Protein AF-A0A2K9BE58-F1 (afdb_monomer_lite)

Sequence (81 aa):
MIRTHAGDKDGNGGFHMRFGLRKPSPLKSLSARTGGRATRAVKRALIPGYGRKGMGWLHPRRKLYDEMYRRTTFPFRDLFR

Radius of gyration: 15.57 Å; chains: 1; bounding box: 29×37×31 Å

Secondary structure (DSSP, 8-state):
-------------S-----EEE---HHHHHHHHTHHHHHHHHHHHHSTTTT-TTGGGGSHHHHHHHHHHHHHEEEGGGGG-

Foldseek 3Di:
DDPDPPDPCPDDPDPPQDAEEDDDDVVVVVCCVPVVVVVQVVCPVPPPPRPDPPPCVVPVVVVVSVVVSPVRYDYPVVVVD

Structure (mmCIF, N/CA/C/O backbone):
data_AF-A0A2K9BE58-F1
#
_entry.id   AF-A0A2K9BE58-F1
#
loop_
_atom_site.group_PDB
_atom_site.id
_atom_site.type_symbol
_atom_site.label_atom_id
_atom_site.label_alt_id
_atom_site.label_comp_id
_atom_site.label_asym_id
_atom_site.label_entity_id
_atom_site.label_seq_id
_atom_site.pdbx_PDB_ins_code
_atom_site.Cartn_x
_atom_site.Cartn_y
_atom_site.Cartn_z
_atom_site.occupancy
_atom_site.B_iso_or_equiv
_atom_site.auth_seq_id
_atom_site.auth_comp_id
_atom_site.auth_asym_id
_atom_site.auth_atom_id
_atom_site.pdbx_PDB_model_num
ATOM 1 N N . MET A 1 1 ? 6.566 -21.721 2.995 1.00 32.47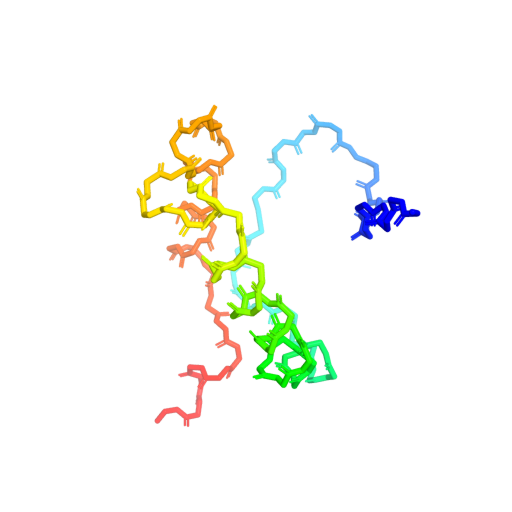 1 MET A N 1
ATOM 2 C CA . MET A 1 1 ? 7.711 -20.860 3.368 1.00 32.47 1 MET A CA 1
ATOM 3 C C . MET A 1 1 ? 7.240 -19.439 3.626 1.00 32.47 1 MET A C 1
ATOM 5 O O . MET A 1 1 ? 6.831 -18.728 2.713 1.00 32.47 1 MET A O 1
ATOM 9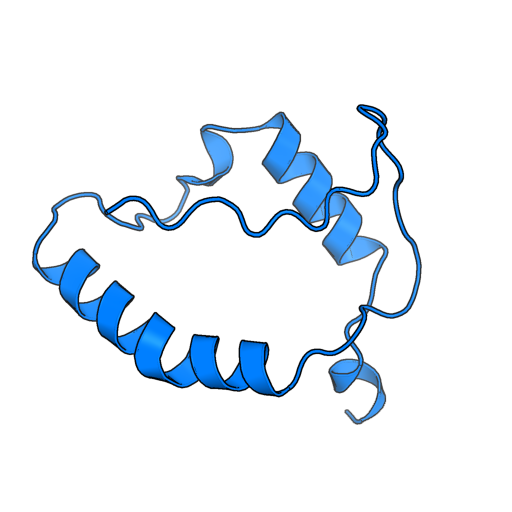 N N . ILE A 1 2 ? 7.226 -19.075 4.904 1.00 34.09 2 ILE A N 1
ATOM 10 C CA . ILE A 1 2 ? 6.855 -17.766 5.435 1.00 34.09 2 ILE A CA 1
ATOM 11 C C . ILE A 1 2 ? 7.936 -16.777 4.985 1.00 34.09 2 ILE A C 1
ATOM 13 O O . ILE A 1 2 ? 9.047 -16.806 5.504 1.00 34.09 2 ILE A O 1
ATOM 17 N N . ARG A 1 3 ? 7.649 -15.927 3.990 1.00 31.02 3 ARG A N 1
ATOM 18 C CA . ARG A 1 3 ? 8.524 -14.788 3.685 1.00 31.02 3 ARG A CA 1
ATOM 19 C C . ARG A 1 3 ? 8.232 -13.709 4.718 1.00 31.02 3 ARG A C 1
ATOM 21 O O . ARG A 1 3 ? 7.292 -12.927 4.587 1.00 31.02 3 ARG A O 1
ATOM 28 N N . THR A 1 4 ? 9.021 -13.808 5.774 1.00 44.53 4 THR A N 1
ATOM 29 C CA . THR A 1 4 ? 9.328 -12.853 6.826 1.00 44.53 4 THR A CA 1
ATOM 30 C C . THR A 1 4 ? 9.069 -11.409 6.423 1.00 44.53 4 THR A C 1
ATOM 32 O O . THR A 1 4 ? 9.390 -10.971 5.317 1.00 44.53 4 THR A O 1
ATOM 35 N N . HIS A 1 5 ? 8.529 -10.664 7.384 1.00 36.44 5 HIS A N 1
ATOM 36 C CA . HIS A 1 5 ? 8.671 -9.223 7.483 1.00 36.44 5 HIS A CA 1
ATOM 37 C C . HIS A 1 5 ? 10.078 -8.813 7.027 1.00 36.44 5 HIS A C 1
ATOM 39 O O . HIS A 1 5 ? 11.043 -9.003 7.764 1.00 36.44 5 HIS A O 1
ATOM 45 N N . ALA A 1 6 ? 10.202 -8.243 5.827 1.00 37.97 6 ALA A N 1
ATOM 46 C CA . ALA A 1 6 ? 11.346 -7.409 5.494 1.00 37.97 6 ALA A CA 1
ATOM 47 C C . ALA A 1 6 ? 11.170 -6.117 6.300 1.00 37.97 6 ALA A C 1
ATOM 49 O O . ALA A 1 6 ? 10.666 -5.111 5.803 1.00 37.97 6 ALA A O 1
ATOM 50 N N . GLY A 1 7 ? 11.437 -6.231 7.600 1.00 37.09 7 GLY A N 1
ATOM 51 C CA . GLY A 1 7 ? 11.690 -5.101 8.461 1.00 37.09 7 GLY A CA 1
ATOM 52 C C . GLY A 1 7 ? 13.050 -4.555 8.073 1.00 37.09 7 GLY A C 1
ATOM 53 O O . GLY A 1 7 ? 14.051 -5.251 8.217 1.00 37.09 7 GLY A O 1
ATOM 54 N N . ASP A 1 8 ? 13.067 -3.314 7.603 1.00 39.03 8 ASP A N 1
ATOM 55 C CA . ASP A 1 8 ? 14.170 -2.430 7.946 1.00 39.03 8 ASP A CA 1
ATOM 56 C C . ASP A 1 8 ? 14.143 -2.333 9.481 1.00 39.03 8 ASP A C 1
ATOM 58 O O . ASP A 1 8 ? 13.237 -1.745 10.079 1.00 39.03 8 ASP A O 1
ATOM 62 N N . LYS A 1 9 ? 15.041 -3.094 10.114 1.00 42.03 9 LYS A N 1
ATOM 63 C CA . LYS A 1 9 ? 15.275 -3.115 11.554 1.00 42.03 9 LYS A CA 1
ATOM 64 C C . LYS A 1 9 ? 16.222 -1.965 11.890 1.00 42.03 9 LYS A C 1
ATOM 66 O O . LYS A 1 9 ? 17.403 -2.194 12.114 1.00 42.03 9 LYS A O 1
ATOM 71 N N . ASP A 1 10 ? 15.689 -0.755 11.963 1.00 39.31 10 ASP A N 1
ATOM 72 C CA . ASP A 1 10 ? 16.340 0.308 12.724 1.00 39.31 10 ASP A CA 1
ATOM 73 C C . ASP A 1 10 ? 15.843 0.132 14.166 1.00 39.31 10 ASP A C 1
ATOM 75 O O . ASP A 1 10 ? 14.676 0.379 14.477 1.00 39.31 10 ASP A O 1
ATOM 79 N N . GLY A 1 11 ? 16.684 -0.454 15.016 1.00 37.72 11 GLY A N 1
ATOM 80 C CA . GLY A 1 11 ? 16.344 -0.820 16.386 1.00 37.72 11 GLY A CA 1
ATOM 81 C C . GLY A 1 11 ? 15.925 0.376 17.239 1.00 37.72 11 GLY A C 1
ATOM 82 O O . GLY A 1 11 ? 16.773 1.120 17.705 1.00 37.72 11 GLY A O 1
ATOM 83 N N . ASN A 1 12 ? 14.622 0.521 17.487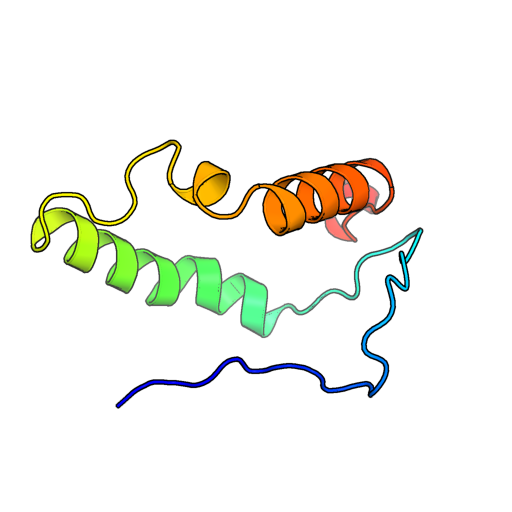 1.00 35.19 12 ASN A N 1
ATOM 84 C CA . ASN A 1 12 ? 14.059 1.076 18.718 1.00 35.19 12 ASN A CA 1
ATOM 85 C C . ASN A 1 12 ? 12.564 0.715 18.770 1.00 35.19 12 ASN A C 1
ATOM 87 O O . ASN A 1 12 ? 11.814 1.025 17.846 1.00 35.19 12 ASN A O 1
ATOM 91 N N . GLY A 1 13 ? 12.105 0.066 19.840 1.00 40.66 13 GLY A N 1
ATOM 92 C CA . GLY A 1 13 ? 10.695 -0.281 20.074 1.00 40.66 13 GLY A CA 1
ATOM 93 C C . GLY A 1 13 ? 9.805 0.921 20.427 1.00 40.66 13 GLY A C 1
ATOM 94 O O . GLY A 1 13 ? 8.809 0.757 21.130 1.00 40.66 13 GLY A O 1
ATOM 95 N N . GLY A 1 14 ? 10.170 2.121 19.967 1.00 40.50 14 GLY A N 1
ATOM 96 C CA . GLY A 1 14 ? 9.517 3.395 20.243 1.00 40.50 14 GLY A CA 1
ATOM 97 C C . GLY A 1 14 ? 8.887 4.003 18.990 1.00 40.50 14 GLY A C 1
ATOM 98 O O . GLY A 1 14 ? 9.368 3.839 17.871 1.00 40.50 14 GLY A O 1
ATOM 99 N N . PHE A 1 15 ? 7.775 4.708 19.183 1.00 48.69 15 PHE A N 1
ATOM 100 C CA . PHE A 1 15 ? 7.021 5.412 18.149 1.00 48.69 15 PHE A CA 1
ATOM 101 C C . PHE A 1 15 ? 7.829 6.570 17.530 1.00 48.69 15 PHE A C 1
ATOM 103 O O . PHE A 1 15 ? 7.614 7.732 17.856 1.00 48.69 15 PHE A O 1
ATOM 110 N N . HIS A 1 16 ? 8.740 6.283 16.603 1.00 60.16 16 HIS A N 1
ATOM 111 C CA . HIS A 1 16 ? 9.402 7.319 15.807 1.00 60.16 16 HIS A CA 1
ATOM 112 C C . HIS A 1 16 ? 8.521 7.690 14.602 1.00 60.16 16 HIS A C 1
ATOM 114 O O . HIS A 1 16 ? 8.644 7.115 13.518 1.00 60.16 16 HIS A O 1
ATOM 120 N N . MET A 1 17 ? 7.597 8.639 14.795 1.00 71.12 17 MET A N 1
ATOM 121 C CA . MET A 1 17 ? 6.815 9.219 13.698 1.00 71.12 17 MET A CA 1
ATOM 122 C C . MET A 1 17 ? 7.738 9.996 12.752 1.00 71.12 17 MET A C 1
ATOM 124 O O . MET A 1 17 ? 8.413 10.938 13.159 1.00 71.12 17 MET A O 1
ATOM 128 N N . ARG A 1 18 ? 7.762 9.604 11.476 1.00 66.94 18 ARG A N 1
ATOM 129 C CA . ARG A 1 18 ? 8.462 10.336 10.412 1.00 66.94 18 ARG A CA 1
ATOM 130 C C . ARG A 1 18 ? 7.486 11.291 9.723 1.00 66.94 18 ARG A C 1
ATOM 132 O O . ARG A 1 18 ? 6.356 10.897 9.445 1.00 66.94 18 ARG A O 1
ATOM 139 N N . PHE A 1 19 ? 7.941 12.507 9.434 1.00 74.75 19 PHE A N 1
ATOM 140 C CA . PHE A 1 19 ? 7.188 13.555 8.737 1.00 74.75 19 PHE A CA 1
ATOM 141 C C . PHE A 1 19 ? 7.879 13.883 7.401 1.00 74.75 19 PHE A C 1
ATOM 143 O O . PHE A 1 19 ? 9.105 13.808 7.319 1.00 74.75 19 PHE A O 1
ATOM 150 N N . GLY A 1 20 ? 7.115 14.227 6.355 1.00 82.38 20 GLY A N 1
ATOM 151 C CA . GLY A 1 20 ? 7.667 14.701 5.071 1.00 82.38 20 GLY A CA 1
ATOM 152 C C . GLY A 1 20 ? 7.552 13.724 3.893 1.00 82.38 20 GLY A C 1
ATOM 153 O O . GLY A 1 20 ? 6.510 13.104 3.695 1.00 82.38 20 GLY A O 1
ATOM 154 N N . LEU A 1 21 ? 8.601 13.618 3.067 1.00 80.94 21 LEU A N 1
ATOM 155 C CA . LEU A 1 21 ? 8.595 12.816 1.837 1.00 80.94 21 LEU A CA 1
ATOM 156 C C . LEU A 1 21 ? 8.827 11.324 2.125 1.00 80.94 21 LEU A C 1
ATOM 158 O O . LEU A 1 21 ? 9.837 10.927 2.712 1.00 80.94 21 LEU A O 1
ATOM 162 N N . ARG A 1 22 ? 7.933 10.457 1.634 1.00 83.38 22 ARG A N 1
ATOM 163 C CA . ARG A 1 22 ? 8.159 8.999 1.661 1.00 83.38 22 ARG A CA 1
ATOM 164 C C . ARG A 1 22 ? 9.317 8.631 0.738 1.00 83.38 22 ARG A C 1
ATOM 166 O O . ARG A 1 22 ? 9.273 8.977 -0.440 1.00 83.38 22 ARG A O 1
ATOM 173 N N . LYS A 1 23 ? 10.276 7.831 1.224 1.00 82.75 23 LYS A N 1
ATOM 174 C CA . LYS A 1 23 ? 11.354 7.270 0.390 1.00 82.75 23 LYS A CA 1
ATOM 175 C C . LYS A 1 23 ? 10.745 6.466 -0.771 1.00 82.75 23 LYS A C 1
ATOM 177 O O . LYS A 1 23 ? 10.120 5.426 -0.523 1.00 82.75 23 LYS A O 1
ATOM 182 N N . PRO A 1 24 ? 10.884 6.916 -2.030 1.00 82.88 24 PRO A N 1
ATOM 183 C CA . PRO A 1 24 ? 10.339 6.182 -3.158 1.00 82.88 24 PRO A CA 1
ATOM 184 C C . PRO A 1 24 ? 11.114 4.873 -3.359 1.00 82.88 24 PRO A C 1
ATOM 186 O O . PRO A 1 24 ? 12.322 4.801 -3.157 1.00 82.88 24 PRO A O 1
ATOM 189 N N . SER A 1 25 ? 10.409 3.814 -3.762 1.00 83.81 25 SER A N 1
ATOM 190 C CA . SER A 1 25 ? 11.011 2.528 -4.141 1.00 83.81 25 SER A CA 1
ATOM 191 C C . SER A 1 25 ? 10.363 2.003 -5.434 1.00 83.81 25 SER A C 1
ATOM 193 O O . SER A 1 25 ? 9.358 1.287 -5.383 1.00 83.81 25 SER A O 1
ATOM 195 N N . PRO A 1 26 ? 10.899 2.370 -6.616 1.00 81.56 26 PRO A N 1
ATOM 196 C CA . PRO A 1 26 ? 10.268 2.094 -7.913 1.00 81.56 26 PRO A CA 1
ATOM 197 C C . PRO A 1 26 ? 10.023 0.603 -8.172 1.00 81.56 26 PRO A C 1
ATOM 199 O O . PRO A 1 26 ? 8.911 0.206 -8.518 1.00 81.56 26 PRO A O 1
ATOM 202 N N . LEU A 1 27 ? 11.027 -0.238 -7.900 1.00 87.19 27 LEU A N 1
ATOM 203 C CA . LEU A 1 27 ? 10.947 -1.690 -8.092 1.00 87.19 27 LEU A CA 1
ATOM 204 C C . LEU A 1 27 ? 9.862 -2.332 -7.212 1.00 87.19 27 LEU A C 1
ATOM 206 O O . LEU A 1 27 ? 9.073 -3.154 -7.682 1.00 87.19 27 LEU A O 1
ATOM 210 N N . LYS A 1 28 ? 9.767 -1.909 -5.942 1.00 86.19 28 LYS A N 1
ATOM 211 C CA . LYS A 1 28 ? 8.731 -2.388 -5.010 1.00 86.19 28 LYS A CA 1
ATOM 212 C C . LYS A 1 28 ? 7.336 -1.945 -5.462 1.00 86.19 28 LYS A C 1
ATOM 214 O O . LYS A 1 28 ? 6.396 -2.736 -5.401 1.00 86.19 28 LYS A O 1
ATOM 219 N N . SER A 1 29 ? 7.206 -0.711 -5.951 1.00 84.50 29 SER A N 1
ATOM 220 C CA . SER A 1 29 ? 5.947 -0.185 -6.494 1.00 84.50 29 SER A CA 1
ATOM 221 C C . SER A 1 29 ? 5.468 -0.990 -7.708 1.00 84.50 29 SER A C 1
ATOM 223 O O . SER A 1 29 ? 4.299 -1.377 -7.767 1.00 84.50 29 SER A O 1
ATOM 225 N N . LEU A 1 30 ? 6.369 -1.313 -8.643 1.00 85.81 30 LEU A N 1
ATOM 226 C CA . LEU A 1 30 ? 6.040 -2.100 -9.833 1.00 85.81 30 LEU A CA 1
ATOM 227 C C . LEU A 1 30 ? 5.648 -3.539 -9.472 1.00 85.81 30 LEU A C 1
ATOM 229 O O . LEU A 1 30 ? 4.583 -4.005 -9.872 1.00 85.81 30 LEU A O 1
ATOM 233 N N . SER A 1 31 ? 6.442 -4.205 -8.632 1.00 89.00 31 SER A N 1
ATOM 234 C CA . SER A 1 31 ? 6.155 -5.564 -8.152 1.00 89.00 31 SER A CA 1
ATOM 235 C C . SER A 1 31 ? 4.805 -5.663 -7.424 1.00 89.00 31 SER A C 1
ATOM 237 O O . SER A 1 31 ? 4.044 -6.619 -7.611 1.00 89.00 31 SER A O 1
ATOM 239 N N . ALA A 1 32 ? 4.452 -4.644 -6.631 1.00 89.38 32 ALA A N 1
ATOM 240 C CA . ALA A 1 32 ? 3.167 -4.585 -5.939 1.00 89.38 32 ALA A CA 1
ATOM 241 C C . ALA A 1 32 ? 1.971 -4.466 -6.899 1.00 89.38 32 ALA A C 1
ATOM 243 O O . ALA A 1 32 ? 0.889 -4.969 -6.574 1.00 89.38 32 ALA A O 1
ATOM 244 N N . ARG A 1 33 ? 2.166 -3.816 -8.055 1.00 87.69 33 ARG A N 1
ATOM 245 C CA . ARG A 1 33 ? 1.152 -3.637 -9.107 1.00 87.69 33 ARG A CA 1
ATOM 246 C C . ARG A 1 33 ? 0.998 -4.873 -9.990 1.00 87.69 33 ARG A C 1
ATOM 248 O O . ARG A 1 33 ? -0.124 -5.141 -10.412 1.00 87.69 33 ARG A O 1
ATOM 255 N N . THR A 1 34 ? 2.080 -5.615 -10.227 1.00 92.06 34 THR A N 1
ATOM 256 C CA . THR A 1 34 ? 2.099 -6.800 -11.097 1.00 92.06 34 THR A CA 1
ATOM 257 C C . THR A 1 34 ? 1.917 -8.093 -10.292 1.00 92.06 34 THR A C 1
ATOM 259 O O . THR A 1 34 ? 0.789 -8.467 -9.959 1.00 92.06 34 THR A O 1
ATOM 262 N N . GLY A 1 35 ? 3.002 -8.771 -9.911 1.00 91.38 35 GLY A N 1
ATOM 263 C CA . GLY A 1 35 ? 2.960 -10.100 -9.290 1.00 91.38 35 GLY A CA 1
ATOM 264 C C . GLY A 1 35 ? 2.243 -10.122 -7.937 1.00 91.38 35 GLY A C 1
ATOM 265 O O . GLY A 1 35 ? 1.470 -11.037 -7.636 1.00 91.38 35 GLY A O 1
ATOM 266 N N . GLY A 1 36 ? 2.408 -9.070 -7.131 1.00 88.44 36 GLY A N 1
ATOM 267 C CA . GLY A 1 36 ? 1.693 -8.940 -5.861 1.00 88.44 36 GLY A CA 1
ATOM 268 C C . GLY A 1 36 ? 0.179 -8.790 -6.037 1.00 88.44 36 GLY A C 1
ATOM 269 O O . GLY A 1 36 ? -0.591 -9.167 -5.152 1.00 88.44 36 GLY A O 1
ATOM 270 N N . ARG A 1 37 ? -0.284 -8.236 -7.161 1.00 88.94 37 ARG A N 1
ATOM 271 C CA . ARG A 1 37 ? -1.716 -8.115 -7.458 1.00 88.94 37 ARG A CA 1
ATOM 272 C C . ARG A 1 37 ? -2.284 -9.445 -7.944 1.00 88.94 37 ARG A C 1
ATOM 274 O O . ARG A 1 37 ? -3.313 -9.865 -7.420 1.00 88.94 37 ARG A O 1
ATOM 281 N N . ALA A 1 38 ? -1.582 -10.120 -8.855 1.00 91.19 38 ALA A N 1
ATOM 282 C CA . ALA A 1 38 ? -1.983 -11.425 -9.382 1.00 91.19 38 ALA A CA 1
ATOM 283 C C . ALA A 1 38 ? -2.132 -12.470 -8.263 1.00 91.19 38 ALA A C 1
ATOM 285 O O . ALA A 1 38 ? -3.189 -13.074 -8.099 1.00 91.19 38 ALA A O 1
ATOM 286 N N . THR A 1 39 ? -1.124 -12.596 -7.398 1.00 90.75 39 THR A N 1
ATOM 287 C CA . THR A 1 39 ? -1.159 -13.540 -6.267 1.00 90.75 39 THR A CA 1
ATOM 288 C C . THR A 1 39 ? -2.292 -13.255 -5.276 1.00 90.75 39 THR A C 1
ATOM 290 O O . THR A 1 39 ? -2.910 -14.185 -4.761 1.00 90.75 39 THR A O 1
ATOM 293 N N . ARG A 1 40 ? -2.614 -11.980 -5.010 1.00 92.19 40 ARG A N 1
ATOM 294 C CA . ARG A 1 40 ? -3.757 -11.610 -4.153 1.00 92.19 40 ARG A CA 1
ATOM 295 C C . ARG A 1 40 ? -5.101 -11.916 -4.807 1.00 92.19 40 ARG A C 1
ATOM 297 O O . ARG A 1 40 ? -6.030 -12.262 -4.084 1.00 92.19 40 ARG A O 1
ATOM 304 N N . ALA A 1 41 ? -5.213 -11.775 -6.128 1.00 90.38 41 ALA A N 1
ATOM 305 C CA . ALA A 1 41 ? -6.434 -12.108 -6.856 1.00 90.38 41 ALA A CA 1
ATOM 306 C C . ALA A 1 41 ? -6.736 -13.608 -6.752 1.00 90.38 41 ALA A C 1
ATOM 308 O O . ALA A 1 41 ? -7.832 -13.976 -6.341 1.00 90.38 41 ALA A O 1
ATOM 309 N N . VAL A 1 42 ? -5.728 -14.455 -6.983 1.00 93.62 42 VAL A N 1
ATOM 310 C CA . VAL A 1 42 ? -5.855 -15.913 -6.830 1.00 93.62 42 VAL A CA 1
ATOM 311 C C . VAL A 1 42 ? -6.246 -16.287 -5.396 1.00 93.62 42 VAL A C 1
ATOM 313 O O . VAL A 1 42 ? -7.207 -17.019 -5.182 1.00 93.62 42 VAL A O 1
ATOM 316 N N . LYS A 1 43 ? -5.572 -15.724 -4.384 1.00 92.25 43 LYS A N 1
ATOM 317 C CA . LYS A 1 43 ? -5.896 -16.011 -2.973 1.00 92.25 43 LYS A CA 1
ATOM 318 C C . LYS A 1 43 ? -7.307 -15.584 -2.570 1.00 92.25 43 LYS A C 1
ATOM 320 O O . LYS A 1 43 ? -7.922 -16.264 -1.761 1.00 92.25 43 LYS A O 1
ATOM 325 N N . ARG A 1 44 ? -7.819 -14.478 -3.121 1.00 91.50 44 ARG A N 1
ATOM 326 C CA . ARG A 1 44 ? -9.205 -14.036 -2.892 1.00 91.50 44 ARG A CA 1
ATOM 327 C C . ARG A 1 44 ? -10.235 -14.983 -3.500 1.00 91.50 44 ARG A C 1
ATOM 329 O O . ARG A 1 44 ? -11.311 -15.102 -2.934 1.00 91.50 44 ARG A O 1
ATOM 336 N N . ALA A 1 45 ? -9.916 -15.611 -4.631 1.00 90.31 45 ALA A N 1
ATOM 337 C CA . ALA A 1 45 ? -10.806 -16.562 -5.289 1.00 90.31 45 ALA A CA 1
ATOM 338 C C . ALA A 1 45 ? -10.845 -17.917 -4.564 1.00 90.31 45 ALA A C 1
ATOM 340 O O . ALA A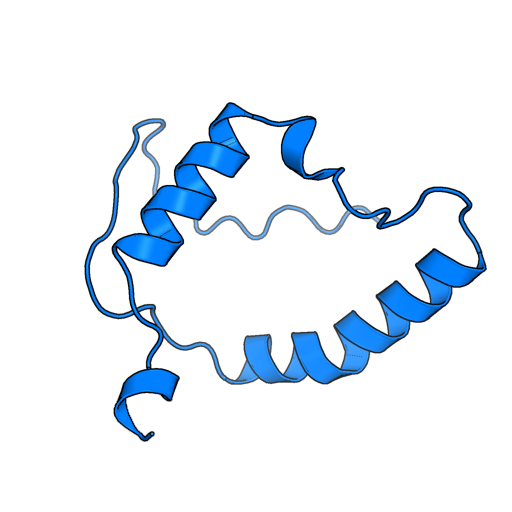 1 45 ? -11.896 -18.540 -4.500 1.00 90.31 45 ALA A O 1
ATOM 341 N N . LEU A 1 46 ? -9.711 -18.356 -4.005 1.00 92.31 46 LEU A N 1
ATOM 342 C CA . LEU A 1 46 ? -9.587 -19.680 -3.387 1.00 92.31 46 LEU A CA 1
ATOM 343 C C . LEU A 1 46 ? -9.909 -19.707 -1.887 1.00 92.31 46 LEU A C 1
ATOM 345 O O . LEU A 1 46 ? -10.419 -20.709 -1.397 1.00 92.31 46 LEU A O 1
ATOM 349 N N . ILE A 1 47 ? -9.579 -18.649 -1.136 1.00 90.50 47 ILE A N 1
ATOM 350 C CA . ILE A 1 47 ? -9.695 -18.647 0.330 1.00 90.50 47 ILE A CA 1
ATOM 351 C C . ILE A 1 47 ? -10.874 -17.759 0.749 1.00 90.50 47 ILE A C 1
ATOM 353 O O . ILE A 1 47 ? -10.762 -16.525 0.675 1.00 90.50 47 ILE A O 1
ATOM 357 N N . PRO A 1 48 ? -11.981 -18.344 1.246 1.00 89.00 48 PRO A N 1
ATOM 358 C CA . PRO A 1 48 ? -13.096 -17.562 1.756 1.00 89.00 48 PRO A CA 1
ATOM 359 C C . PRO A 1 48 ? -12.633 -16.709 2.945 1.00 89.00 48 PRO A C 1
ATOM 361 O O . PRO A 1 48 ? -11.926 -17.166 3.839 1.00 89.00 48 PRO A O 1
ATOM 364 N N . GLY A 1 49 ? -12.983 -15.421 2.927 1.00 86.06 49 GLY A N 1
ATOM 365 C CA . GLY A 1 49 ? -12.580 -14.454 3.956 1.00 86.06 49 GLY A CA 1
ATOM 366 C C . GLY A 1 49 ? -11.212 -13.784 3.747 1.00 86.06 49 GLY A C 1
ATOM 367 O O . GLY A 1 49 ? -10.912 -12.805 4.439 1.00 86.06 49 GLY A O 1
ATOM 368 N N . TYR A 1 50 ? -10.395 -14.207 2.771 1.00 87.69 50 TYR A N 1
ATOM 369 C CA . TYR A 1 50 ? -9.100 -13.566 2.510 1.00 87.69 50 TYR A CA 1
ATOM 370 C C . TYR A 1 50 ? -9.257 -12.151 1.931 1.00 87.69 50 TYR A C 1
ATOM 372 O O . TYR A 1 50 ? -9.862 -11.930 0.883 1.00 87.69 50 TYR A O 1
ATOM 380 N N . GLY A 1 51 ? -8.657 -11.157 2.591 1.00 85.06 51 GLY A N 1
ATOM 381 C CA . GLY A 1 51 ? -8.625 -9.779 2.094 1.00 85.06 51 GLY A CA 1
ATOM 382 C C . GLY A 1 51 ? -9.974 -9.047 2.121 1.00 85.06 51 GLY A C 1
ATOM 383 O O . GLY A 1 51 ? -10.150 -8.112 1.330 1.00 85.06 51 GLY A O 1
ATOM 384 N N . ARG A 1 52 ? -10.897 -9.451 3.011 1.00 88.31 52 ARG A N 1
ATOM 385 C CA . ARG A 1 52 ? -12.172 -8.759 3.269 1.00 88.31 52 ARG A CA 1
ATOM 386 C C . ARG A 1 52 ? -11.920 -7.315 3.724 1.00 88.31 52 ARG A C 1
ATOM 388 O O . ARG A 1 52 ? -10.977 -7.028 4.468 1.00 88.31 52 ARG A O 1
ATOM 395 N N . LYS A 1 53 ? -12.758 -6.382 3.263 1.00 83.81 53 LYS A N 1
ATOM 396 C CA . LYS A 1 53 ? -12.706 -4.982 3.713 1.00 83.81 53 LYS A CA 1
ATOM 397 C C . LYS A 1 53 ? -12.931 -4.945 5.234 1.00 83.81 53 LYS A C 1
ATOM 399 O O . LYS A 1 53 ? -13.808 -5.638 5.731 1.00 83.81 53 LYS A O 1
ATOM 404 N N . GLY A 1 54 ? -12.121 -4.173 5.959 1.00 84.56 54 GLY A N 1
ATOM 405 C CA . GLY A 1 54 ? -12.232 -4.023 7.419 1.00 84.56 54 GLY A CA 1
ATOM 406 C C . GLY A 1 54 ? -11.246 -4.846 8.257 1.00 84.56 54 GLY A C 1
ATOM 407 O O . GLY A 1 54 ? -11.031 -4.500 9.412 1.00 84.56 54 GLY A O 1
ATOM 408 N N . MET A 1 55 ? -10.536 -5.827 7.684 1.00 86.00 55 MET A N 1
ATOM 409 C CA . MET A 1 55 ? -9.579 -6.672 8.432 1.00 86.00 55 MET A CA 1
ATOM 410 C C . MET A 1 55 ? -8.430 -5.905 9.118 1.00 86.00 55 MET A C 1
ATOM 412 O O . MET A 1 55 ? -7.791 -6.429 10.022 1.00 86.00 55 MET A O 1
ATOM 416 N N . GLY A 1 56 ? -8.168 -4.653 8.726 1.00 81.31 56 GLY A N 1
ATOM 417 C CA . GLY A 1 56 ? -7.187 -3.793 9.397 1.00 81.31 56 GLY A CA 1
ATOM 418 C C . GLY A 1 56 ? -7.586 -3.363 10.815 1.00 81.31 56 GLY A C 1
ATOM 419 O O . GLY A 1 56 ? -6.710 -2.983 11.584 1.00 81.31 56 GLY A O 1
ATOM 420 N N . TRP A 1 57 ? -8.873 -3.447 11.173 1.00 85.25 57 TRP A N 1
ATOM 421 C CA . TRP A 1 57 ? -9.365 -3.146 12.524 1.00 85.25 57 TRP A CA 1
ATOM 422 C C . TRP A 1 57 ? -9.012 -4.220 13.553 1.00 85.25 57 TRP A C 1
ATOM 424 O O . TRP A 1 57 ? -9.010 -3.928 14.742 1.00 85.25 57 TRP A O 1
ATOM 434 N N . LEU A 1 58 ? -8.624 -5.421 13.107 1.00 86.44 58 LEU A N 1
ATOM 435 C CA . LEU A 1 58 ? -8.134 -6.484 13.987 1.00 86.44 58 LEU A CA 1
ATOM 436 C C . LEU A 1 58 ? -6.850 -6.075 14.741 1.00 86.44 58 LEU A C 1
ATOM 438 O O . LEU A 1 58 ? -6.544 -6.620 15.796 1.00 86.44 58 LEU A O 1
ATOM 442 N N . HIS A 1 59 ? -6.112 -5.081 14.227 1.00 85.81 59 HIS A N 1
ATOM 443 C CA . HIS A 1 59 ? -4.925 -4.511 14.869 1.00 85.81 59 HIS A CA 1
ATOM 444 C C . HIS A 1 59 ? -5.049 -2.981 15.006 1.00 85.81 59 HIS A C 1
ATOM 446 O O . HIS A 1 59 ? -4.406 -2.231 14.258 1.00 85.81 59 HIS A O 1
ATOM 452 N N . PRO A 1 60 ? -5.851 -2.491 15.970 1.00 85.56 60 PRO A N 1
ATOM 453 C CA . PRO A 1 60 ? -6.267 -1.088 16.043 1.00 85.56 60 PRO A CA 1
ATOM 454 C C . PRO A 1 60 ? -5.095 -0.117 16.249 1.00 85.56 60 PRO A C 1
ATOM 456 O O . PRO A 1 60 ? -5.007 0.890 15.549 1.00 85.56 60 PRO A O 1
ATOM 459 N N . ARG A 1 61 ? -4.124 -0.451 17.113 1.00 86.88 61 ARG A N 1
ATOM 460 C CA . ARG A 1 61 ? -2.919 0.375 17.350 1.00 86.88 61 ARG A CA 1
ATOM 461 C C . ARG A 1 61 ? -2.142 0.656 16.060 1.00 86.88 61 ARG A C 1
ATOM 463 O O . ARG A 1 61 ? -1.759 1.792 15.793 1.00 86.88 61 ARG A O 1
ATOM 470 N N . ARG A 1 62 ? -1.932 -0.379 15.239 1.00 86.44 62 ARG A N 1
ATOM 471 C CA . ARG A 1 62 ? -1.218 -0.261 13.960 1.00 86.44 62 ARG A CA 1
ATOM 472 C C . ARG A 1 62 ? -2.028 0.545 12.951 1.00 86.44 62 ARG A C 1
ATOM 474 O O . ARG A 1 62 ? -1.471 1.387 12.256 1.00 86.44 62 ARG A O 1
ATOM 481 N N . LYS A 1 63 ? -3.343 0.324 12.901 1.00 87.25 63 LYS A N 1
ATOM 482 C CA . LYS A 1 63 ? -4.234 1.043 11.988 1.00 87.25 63 LYS A CA 1
ATOM 483 C C . LYS A 1 63 ? -4.261 2.547 12.267 1.00 87.25 63 LYS A C 1
ATOM 485 O O . LYS A 1 63 ? -4.206 3.322 11.314 1.00 87.25 63 LYS A O 1
ATOM 490 N N . LEU A 1 64 ? -4.311 2.939 13.541 1.00 88.56 64 LEU A N 1
ATOM 491 C CA . LEU A 1 64 ? -4.248 4.340 13.967 1.00 88.56 64 LEU A CA 1
ATOM 492 C C . LEU A 1 64 ? -2.911 4.984 13.580 1.00 88.56 64 LEU A C 1
ATOM 494 O O . LEU A 1 64 ? -2.896 6.071 13.008 1.00 88.56 64 LEU A O 1
ATOM 498 N N . TYR A 1 65 ? -1.796 4.284 13.799 1.00 85.69 65 TYR A N 1
ATOM 499 C CA . TYR A 1 65 ? -0.478 4.763 13.380 1.00 85.69 65 TYR A CA 1
ATOM 500 C C . TYR A 1 65 ? -0.376 4.942 11.855 1.00 85.69 65 TYR A C 1
ATOM 502 O O . TYR A 1 65 ? 0.045 5.995 11.383 1.00 85.69 65 TYR A O 1
ATOM 510 N N . ASP A 1 66 ? -0.821 3.954 11.073 1.00 85.31 66 ASP A N 1
ATOM 511 C CA . ASP A 1 66 ? -0.798 4.001 9.603 1.00 85.31 66 ASP A CA 1
ATOM 512 C C . ASP A 1 66 ? -1.725 5.089 9.026 1.00 85.31 66 ASP A C 1
ATOM 514 O O . ASP A 1 66 ? -1.539 5.545 7.892 1.00 85.31 66 ASP A O 1
ATOM 518 N N . GLU A 1 67 ? -2.772 5.471 9.759 1.00 87.19 67 GLU A N 1
ATOM 519 C CA . GLU A 1 67 ? -3.639 6.606 9.439 1.00 87.19 67 GLU A CA 1
ATOM 520 C C . GLU A 1 67 ? -2.910 7.930 9.680 1.00 87.19 67 GLU A C 1
ATOM 522 O O . GLU A 1 67 ? -2.801 8.728 8.749 1.00 87.19 67 GLU A O 1
ATOM 527 N N . MET A 1 68 ? -2.320 8.117 10.864 1.00 87.25 68 MET A N 1
ATOM 528 C CA . MET A 1 68 ? -1.527 9.311 11.176 1.00 87.25 68 MET A CA 1
ATOM 529 C C . MET A 1 68 ? -0.350 9.469 10.205 1.00 87.25 68 MET A C 1
ATOM 531 O O . MET A 1 68 ? -0.202 10.524 9.597 1.00 87.25 68 MET A O 1
ATOM 535 N N . TYR A 1 69 ? 0.399 8.396 9.929 1.00 83.81 69 TYR A N 1
ATOM 536 C CA . TYR A 1 69 ? 1.507 8.391 8.966 1.00 83.81 69 TYR A CA 1
ATOM 537 C C . TYR A 1 69 ? 1.078 8.747 7.528 1.00 83.81 69 TYR A C 1
ATOM 539 O O . TYR A 1 69 ? 1.859 9.294 6.749 1.00 83.81 69 TYR A O 1
ATOM 547 N N . ARG A 1 70 ? -0.159 8.427 7.119 1.00 83.19 70 ARG A N 1
ATOM 548 C CA . ARG A 1 70 ? -0.708 8.8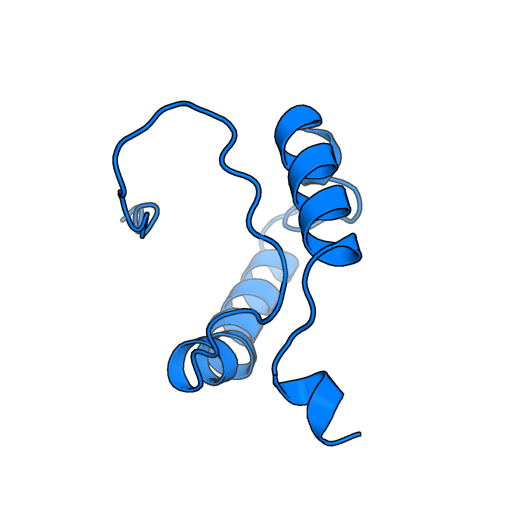35 5.807 1.00 83.19 70 ARG A CA 1
ATOM 549 C C . ARG A 1 70 ? -1.115 10.297 5.751 1.00 83.19 70 ARG A C 1
ATOM 551 O O . ARG A 1 70 ? -1.009 10.878 4.679 1.00 83.19 70 ARG A O 1
ATOM 558 N N . ARG A 1 71 ? -1.535 10.876 6.872 1.00 85.25 71 ARG A N 1
ATOM 559 C CA . ARG A 1 71 ? -1.881 12.300 6.960 1.00 85.25 71 ARG A CA 1
ATOM 560 C C . ARG A 1 71 ? -0.642 13.188 7.022 1.00 85.25 71 ARG A C 1
ATOM 562 O O . ARG A 1 71 ? -0.639 14.262 6.442 1.00 85.25 71 ARG A O 1
ATOM 569 N N . THR A 1 72 ? 0.410 12.731 7.695 1.00 83.69 72 THR A N 1
ATOM 570 C CA . THR A 1 72 ? 1.609 13.537 7.972 1.00 83.69 72 THR A CA 1
ATOM 571 C C . THR A 1 72 ? 2.737 13.378 6.946 1.00 83.69 72 THR A C 1
ATOM 573 O O . THR A 1 72 ? 3.750 14.072 7.035 1.00 83.69 72 THR A O 1
ATOM 576 N N . THR A 1 73 ? 2.605 12.450 5.988 1.00 84.06 73 THR A N 1
ATOM 577 C CA . THR A 1 73 ? 3.679 12.092 5.044 1.00 84.06 73 THR A CA 1
ATOM 578 C C . THR A 1 73 ? 3.143 11.968 3.617 1.00 84.06 73 THR A C 1
ATOM 580 O O . THR A 1 73 ? 2.266 11.136 3.368 1.00 84.06 73 THR A O 1
ATOM 583 N N . PHE A 1 74 ? 3.727 12.691 2.659 1.00 79.81 74 PHE A N 1
ATOM 584 C CA . PHE A 1 74 ? 3.315 12.686 1.250 1.00 79.81 74 PHE A CA 1
ATOM 585 C C . PHE A 1 74 ? 4.223 11.792 0.379 1.00 79.81 74 PHE A C 1
ATOM 587 O O . PHE A 1 74 ? 5.431 11.677 0.621 1.00 79.81 74 PHE A O 1
ATOM 594 N N . PRO A 1 75 ? 3.673 11.080 -0.620 1.00 78.94 75 PRO A N 1
ATOM 595 C CA . PRO A 1 75 ? 4.466 10.326 -1.580 1.00 78.94 75 PRO A CA 1
ATOM 596 C C . PRO A 1 75 ? 5.105 11.253 -2.623 1.00 78.94 75 PRO A C 1
ATOM 598 O O . PRO A 1 75 ? 4.513 12.232 -3.052 1.00 78.94 75 PRO A O 1
ATOM 601 N N . PHE A 1 76 ? 6.273 10.862 -3.137 1.00 73.94 76 PHE A N 1
ATOM 602 C CA . PHE A 1 76 ? 6.961 11.578 -4.224 1.00 73.94 76 PHE A CA 1
ATOM 603 C C . PHE A 1 76 ? 6.100 11.800 -5.475 1.00 73.94 76 PHE A C 1
ATOM 605 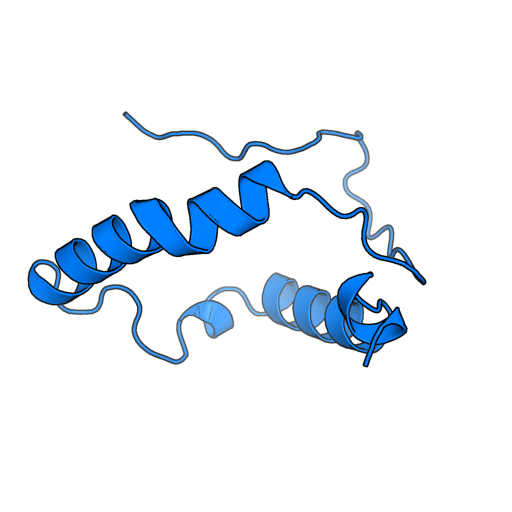O O . PHE A 1 76 ? 6.267 12.780 -6.184 1.00 73.94 76 PHE A O 1
ATOM 612 N N . ARG A 1 77 ? 5.152 10.897 -5.740 1.00 72.00 77 ARG A N 1
ATOM 613 C CA . ARG A 1 77 ? 4.257 10.990 -6.901 1.00 72.00 77 ARG A CA 1
ATOM 614 C C . ARG A 1 77 ? 3.271 12.156 -6.824 1.00 72.00 77 ARG A C 1
ATOM 616 O O . ARG A 1 77 ? 2.767 12.535 -7.870 1.00 72.00 77 ARG A O 1
ATOM 623 N N . ASP A 1 78 ? 3.014 12.699 -5.636 1.00 77.38 78 ASP A N 1
ATOM 624 C CA . ASP A 1 78 ? 2.098 13.832 -5.468 1.00 77.38 78 ASP A CA 1
ATOM 625 C C . ASP A 1 78 ? 2.778 15.171 -5.809 1.00 77.38 78 ASP A C 1
ATOM 627 O O . ASP A 1 78 ? 2.086 16.165 -5.978 1.00 77.38 78 ASP A O 1
ATOM 631 N N . LEU A 1 79 ? 4.113 15.196 -5.968 1.00 75.56 79 LEU A N 1
ATOM 632 C CA . LEU A 1 79 ? 4.870 16.389 -6.383 1.00 75.56 79 LEU A CA 1
ATOM 633 C C . LEU A 1 79 ? 4.771 16.667 -7.891 1.00 75.56 79 LEU A C 1
ATOM 635 O O . LEU A 1 79 ? 5.059 17.774 -8.320 1.00 75.56 79 LEU A O 1
ATOM 639 N N . PHE A 1 80 ? 4.390 15.667 -8.686 1.00 74.69 80 PHE A N 1
ATOM 640 C CA . PHE A 1 80 ? 4.297 15.752 -10.149 1.00 74.69 80 PHE A CA 1
ATOM 641 C C . PHE A 1 80 ? 2.847 15.609 -10.625 1.00 74.69 80 PHE A C 1
ATOM 643 O O . PHE A 1 80 ? 2.597 14.988 -11.660 1.00 74.69 80 PHE A O 1
ATOM 650 N N . ARG A 1 81 ? 1.893 16.087 -9.818 1.00 59.31 81 ARG A N 1
ATOM 651 C CA . ARG A 1 81 ? 0.485 16.143 -10.210 1.00 59.31 81 ARG A CA 1
ATOM 652 C C . ARG A 1 81 ? 0.206 17.355 -11.089 1.00 59.31 81 ARG A C 1
ATOM 654 O O . ARG A 1 81 ? 0.757 18.428 -10.779 1.00 59.31 81 ARG A O 1
#

Organism: Bifidobacterium breve (NCBI:txid1685)

pLDDT: mean 75.73, std 18.95, range [31.02, 93.62]